Protein AF-A0A1F4B9M1-F1 (afdb_monomer_lite)

pLDDT: mean 75.31, std 16.73, range [44.19, 98.19]

Secondary structure (DSSP, 8-state):
---------HHHHHHHHHGGGT---TTS------HHHHHHHHHHHHHHHHHHHHHHHHHHHHHHHHHHHHHHHHHHHHHHHHHHHHHTTS-PPPGGGHHHHHHHHHHHHHHHHHTT-TTTTSTT--

Sequence (126 aa):
MADPQTPHDPFEAFRRLWGPLGVPVPGLAMPTLDPREVEKHIAELKAVEGWLAMNLNMLRIAIQGLEMQKATLQAMRAGAEAGKDAAAAVQQPNPMLWPWSAMQQAMQAAAATEAQDPNRNQEKKT

Structure (mmCIF, N/CA/C/O backbone):
data_AF-A0A1F4B9M1-F1
#
_entry.id   AF-A0A1F4B9M1-F1
#
loop_
_atom_site.group_PDB
_atom_site.id
_atom_site.type_symbol
_atom_site.label_atom_id
_atom_site.label_alt_id
_atom_site.label_comp_id
_atom_site.label_asym_id
_atom_site.label_entity_id
_atom_site.label_seq_id
_atom_site.pdbx_PDB_ins_code
_atom_site.Cartn_x
_atom_site.Cartn_y
_atom_site.Cartn_z
_atom_site.occupancy
_atom_site.B_iso_or_equiv
_atom_site.auth_seq_id
_atom_site.auth_comp_id
_atom_site.auth_asym_id
_atom_site.auth_atom_id
_atom_site.pdbx_PDB_model_num
ATOM 1 N N . MET A 1 1 ? -8.826 -42.867 -12.658 1.00 50.06 1 MET A N 1
ATOM 2 C CA . MET A 1 1 ? -7.903 -41.714 -12.618 1.00 50.06 1 MET A CA 1
ATOM 3 C C . MET A 1 1 ? -8.476 -40.626 -13.504 1.00 50.06 1 MET A C 1
ATOM 5 O O . MET A 1 1 ? -8.534 -40.858 -14.703 1.00 50.06 1 MET A O 1
ATOM 9 N N . ALA A 1 2 ? -8.930 -39.531 -12.880 1.00 47.34 2 ALA A N 1
ATOM 10 C CA . ALA A 1 2 ? -9.156 -38.170 -13.394 1.00 47.34 2 ALA A CA 1
ATOM 11 C C . ALA A 1 2 ? -10.449 -37.601 -12.783 1.00 47.34 2 ALA A C 1
ATOM 13 O O . ALA A 1 2 ? -11.535 -37.869 -13.289 1.00 47.34 2 ALA A O 1
ATOM 14 N N . ASP A 1 3 ? -10.318 -36.828 -11.704 1.00 51.97 3 ASP A N 1
ATOM 15 C CA . ASP A 1 3 ? -11.381 -35.917 -11.277 1.00 51.97 3 ASP A CA 1
ATOM 16 C C . ASP A 1 3 ? -11.236 -34.594 -12.051 1.00 51.97 3 ASP A C 1
ATOM 18 O O . ASP A 1 3 ? -10.123 -34.058 -12.148 1.00 51.97 3 ASP A O 1
ATOM 22 N N . PRO A 1 4 ? -12.322 -34.067 -12.641 1.00 52.62 4 PRO A N 1
ATOM 23 C CA . PRO A 1 4 ? -12.299 -32.818 -13.381 1.00 52.62 4 PRO A CA 1
ATOM 24 C C . PRO A 1 4 ? -12.153 -31.643 -12.411 1.00 52.62 4 PRO A C 1
ATOM 26 O O . PRO A 1 4 ? -12.981 -31.448 -11.529 1.00 52.62 4 PRO A O 1
ATOM 29 N N . GLN A 1 5 ? -11.077 -30.878 -12.604 1.00 56.19 5 GLN A N 1
ATOM 30 C CA . GLN A 1 5 ? -10.900 -29.460 -12.267 1.00 56.19 5 GLN A CA 1
ATOM 31 C C . GLN A 1 5 ? -12.096 -28.808 -11.540 1.00 56.19 5 GLN A C 1
ATOM 33 O O . GLN A 1 5 ? -12.930 -28.151 -12.162 1.00 56.19 5 GLN A O 1
ATOM 38 N N . THR A 1 6 ? -12.162 -28.946 -10.214 1.00 62.22 6 THR A N 1
ATOM 39 C CA . THR A 1 6 ? -12.978 -28.068 -9.369 1.00 62.22 6 THR A CA 1
ATOM 40 C C . THR A 1 6 ? -12.313 -26.689 -9.361 1.00 62.22 6 THR A C 1
ATOM 42 O O . THR A 1 6 ? -11.156 -26.601 -8.935 1.00 62.22 6 THR A O 1
ATOM 45 N N . PRO A 1 7 ? -12.977 -25.622 -9.841 1.00 56.47 7 PRO A N 1
ATOM 46 C CA . PRO A 1 7 ? -12.443 -24.266 -9.784 1.00 56.47 7 PRO A CA 1
ATOM 47 C C . PRO A 1 7 ? -12.031 -23.948 -8.348 1.00 56.47 7 PRO A C 1
ATOM 49 O O . PRO A 1 7 ? -12.796 -24.212 -7.425 1.00 56.47 7 PRO A O 1
ATOM 52 N N . HIS A 1 8 ? -10.813 -23.440 -8.160 1.00 61.97 8 HIS A N 1
ATOM 53 C CA . HIS A 1 8 ? -10.286 -23.024 -6.862 1.00 61.97 8 HIS A CA 1
ATOM 54 C C . HIS A 1 8 ? -11.282 -22.091 -6.164 1.00 61.97 8 HIS A C 1
ATOM 56 O O . HIS A 1 8 ? -11.333 -20.904 -6.479 1.00 61.97 8 HIS A O 1
ATOM 62 N N . ASP A 1 9 ? -12.067 -22.623 -5.225 1.00 74.06 9 ASP A N 1
ATOM 63 C CA . ASP A 1 9 ? -12.918 -21.809 -4.372 1.00 74.06 9 ASP A CA 1
ATOM 64 C C . ASP A 1 9 ? -11.994 -21.059 -3.396 1.00 74.06 9 ASP A C 1
ATOM 66 O O . ASP A 1 9 ? -11.347 -21.692 -2.546 1.00 74.06 9 ASP A O 1
ATOM 70 N N . PRO A 1 10 ? -11.853 -19.727 -3.526 1.00 72.00 10 PRO A N 1
ATOM 71 C CA . PRO A 1 10 ? -10.975 -18.935 -2.666 1.00 72.00 10 PRO A CA 1
ATOM 72 C C . PRO A 1 10 ? -11.335 -19.088 -1.182 1.00 72.00 10 PRO A C 1
ATOM 74 O O . PRO A 1 10 ? -10.476 -18.916 -0.314 1.00 72.00 10 PRO A O 1
ATOM 77 N N . PHE A 1 11 ? -12.578 -19.470 -0.886 1.00 77.56 11 PHE A N 1
ATOM 78 C CA . PHE A 1 11 ? -13.049 -19.710 0.465 1.00 77.56 11 PHE A CA 1
ATOM 79 C C . PHE A 1 11 ? -12.428 -20.965 1.101 1.00 77.56 11 PHE A C 1
ATOM 81 O O . PHE A 1 11 ? -12.074 -20.948 2.280 1.00 77.56 11 PHE A O 1
ATOM 88 N N . GLU A 1 12 ? -12.192 -22.031 0.333 1.00 80.31 12 GLU A N 1
ATOM 89 C CA . GLU A 1 12 ? -11.506 -23.236 0.828 1.00 80.31 12 GLU A CA 1
ATOM 90 C C . GLU A 1 12 ? -10.013 -22.992 1.062 1.00 80.31 12 GLU A C 1
ATOM 92 O O . GLU A 1 12 ? -9.444 -23.474 2.042 1.00 80.31 12 GLU A O 1
ATOM 97 N N . ALA A 1 13 ? -9.372 -22.184 0.212 1.00 82.75 13 ALA A N 1
ATOM 98 C CA . ALA A 1 13 ? -7.984 -21.776 0.422 1.00 82.75 13 ALA A CA 1
ATOM 99 C C . ALA A 1 13 ? -7.830 -20.979 1.728 1.00 82.75 13 ALA A C 1
ATOM 101 O O . ALA A 1 13 ? -6.906 -21.228 2.506 1.00 82.75 13 ALA A O 1
ATOM 102 N N . PHE A 1 14 ? -8.779 -20.079 2.000 1.00 81.88 14 PHE A N 1
ATOM 103 C CA . PHE A 1 14 ? -8.857 -19.342 3.257 1.00 81.88 14 PHE A CA 1
ATOM 104 C C . PHE A 1 14 ? -9.089 -20.282 4.448 1.00 81.88 14 PHE A C 1
ATOM 106 O O . PHE A 1 14 ? -8.323 -20.264 5.412 1.00 81.88 14 PHE A O 1
ATOM 113 N N . ARG A 1 15 ? -10.078 -21.177 4.357 1.00 78.31 15 ARG A N 1
ATOM 114 C CA . ARG A 1 15 ? -10.406 -22.146 5.413 1.00 78.31 15 ARG A CA 1
ATOM 115 C C . ARG A 1 15 ? -9.237 -23.075 5.742 1.00 78.31 15 ARG A C 1
ATOM 117 O O . ARG A 1 15 ? -9.014 -23.392 6.907 1.00 78.31 15 ARG A O 1
ATOM 124 N N . ARG A 1 16 ? -8.450 -23.468 4.740 1.00 80.44 16 ARG A N 1
ATOM 125 C CA . ARG A 1 16 ? -7.268 -24.321 4.910 1.00 80.44 16 ARG A CA 1
ATOM 126 C C . ARG A 1 16 ? -6.089 -23.597 5.562 1.00 80.44 16 ARG A C 1
ATOM 128 O O . ARG A 1 16 ? -5.342 -24.232 6.300 1.00 80.44 16 ARG A O 1
ATOM 135 N N . LEU A 1 17 ? -5.917 -22.298 5.303 1.00 82.31 17 LEU A N 1
ATOM 136 C CA . LEU A 1 17 ? -4.869 -21.489 5.938 1.00 82.31 17 LEU A CA 1
ATOM 137 C C . LEU A 1 17 ? -5.203 -21.148 7.397 1.00 82.31 17 LEU A C 1
ATOM 139 O O . LEU A 1 17 ? -4.319 -21.165 8.248 1.00 82.31 17 LEU A O 1
ATOM 143 N N . TRP A 1 18 ? -6.470 -20.838 7.679 1.00 73.62 18 TRP A N 1
ATOM 144 C CA . TRP A 1 18 ? -6.905 -20.314 8.978 1.00 73.62 18 TRP A CA 1
ATOM 145 C C . TRP A 1 18 ? -7.466 -21.377 9.928 1.00 73.62 18 TRP A C 1
ATOM 147 O O . TRP A 1 18 ? -7.431 -21.191 11.142 1.00 73.62 18 TRP A O 1
ATOM 157 N N . GLY A 1 19 ? -7.923 -22.517 9.404 1.00 71.06 19 GLY A N 1
ATOM 158 C CA . GLY A 1 19 ? -8.445 -23.636 10.194 1.00 71.06 19 GLY A CA 1
ATOM 159 C C . GLY A 1 19 ? -7.468 -24.195 11.242 1.00 71.06 19 GLY A C 1
ATOM 160 O O . GLY A 1 19 ? -7.884 -24.393 12.382 1.00 71.06 19 GLY A O 1
ATOM 161 N N . PRO A 1 20 ? -6.174 -24.410 10.930 1.00 76.81 20 PRO A N 1
ATOM 162 C CA . PRO A 1 20 ? -5.206 -24.929 11.903 1.00 76.81 20 PRO A CA 1
ATOM 163 C C . PRO A 1 20 ? -4.835 -23.943 13.020 1.00 76.81 20 PRO A C 1
ATOM 165 O O . PRO A 1 20 ? -4.332 -24.366 14.056 1.00 76.81 20 PRO A O 1
ATOM 168 N N . LEU A 1 21 ? -5.066 -22.639 12.821 1.00 71.00 21 LEU A N 1
ATOM 169 C CA . LEU A 1 21 ? -4.731 -21.594 13.795 1.00 71.00 21 LEU A CA 1
ATOM 170 C C . LEU A 1 21 ? -5.801 -21.428 14.887 1.00 71.00 21 LEU A C 1
ATOM 172 O O . LEU A 1 21 ? -5.623 -20.606 15.782 1.00 71.00 21 LEU A O 1
ATOM 176 N N . GLY A 1 22 ? -6.908 -22.182 14.827 1.00 60.84 22 GLY A N 1
ATOM 177 C CA . GLY A 1 22 ? -7.958 -22.149 15.851 1.00 60.84 22 GLY A CA 1
ATOM 178 C C . GLY A 1 22 ? -8.648 -20.790 15.998 1.00 60.84 22 GLY A C 1
ATOM 179 O O . GLY A 1 22 ? -9.289 -20.543 17.016 1.00 60.84 22 GLY A O 1
ATOM 180 N N . VAL A 1 23 ? -8.511 -19.901 15.007 1.00 70.75 23 VAL A N 1
ATOM 181 C CA . VAL A 1 23 ? -9.113 -18.566 15.039 1.00 70.75 23 VAL A CA 1
ATOM 182 C C . VAL A 1 23 ? -10.627 -18.737 14.906 1.00 70.75 23 VAL A C 1
ATOM 184 O O . VAL A 1 23 ? -11.086 -19.245 13.878 1.00 70.75 23 VAL A O 1
ATOM 187 N N . PRO A 1 24 ? -11.420 -18.376 15.930 1.00 59.44 24 PRO A N 1
ATOM 188 C CA . PRO A 1 24 ? -12.858 -18.563 15.885 1.00 59.44 24 PRO A CA 1
ATOM 189 C C . PRO A 1 24 ? -13.443 -17.726 14.749 1.00 59.44 24 PRO A C 1
ATOM 191 O O . PRO A 1 24 ? -13.171 -16.531 14.629 1.00 59.44 24 PRO A O 1
ATOM 194 N N . VAL A 1 25 ? -14.260 -18.369 13.913 1.00 61.62 25 VAL A N 1
ATOM 195 C CA . VAL A 1 25 ? -15.080 -17.686 12.911 1.00 61.62 25 VAL A CA 1
ATOM 196 C C . VAL A 1 25 ? -15.935 -16.651 13.655 1.00 61.62 25 VAL A C 1
ATOM 198 O O . VAL A 1 25 ? -16.664 -17.045 14.575 1.00 61.62 25 VAL A O 1
ATOM 201 N N . PRO A 1 26 ? -15.846 -15.349 13.315 1.00 56.47 26 PRO A N 1
ATOM 202 C CA . PRO A 1 26 ? -16.662 -14.317 13.945 1.00 56.47 26 PRO A CA 1
ATOM 203 C C . PRO A 1 26 ? -18.145 -14.712 13.869 1.00 56.47 26 PRO A C 1
ATOM 205 O O . PRO A 1 26 ? -18.703 -14.795 12.777 1.00 56.47 26 PRO A O 1
ATOM 208 N N . GLY A 1 27 ? -18.756 -15.031 15.019 1.00 58.66 27 GLY A N 1
ATOM 209 C CA . GLY A 1 27 ? -20.159 -15.464 15.111 1.00 58.66 27 GLY A CA 1
ATOM 210 C C . GLY A 1 27 ? -20.476 -16.661 16.025 1.00 58.66 27 GLY A C 1
ATOM 211 O O . GLY A 1 27 ? -21.657 -16.914 16.242 1.00 58.66 27 GLY A O 1
ATOM 212 N N . LEU A 1 28 ? -19.491 -17.391 16.578 1.00 65.94 28 LEU A N 1
ATOM 213 C CA . LEU A 1 28 ? -19.751 -18.617 17.377 1.00 65.94 28 LEU A CA 1
ATOM 214 C C . LEU A 1 28 ? -19.261 -18.623 18.836 1.00 65.94 28 LEU A C 1
ATOM 216 O O . LEU A 1 28 ? -19.482 -19.595 19.552 1.00 65.94 28 LEU A O 1
ATOM 220 N N . ALA A 1 29 ? -18.681 -17.533 19.321 1.00 54.50 29 ALA A N 1
ATOM 221 C CA . ALA A 1 29 ? -18.546 -17.276 20.749 1.00 54.50 29 ALA A CA 1
ATOM 222 C C . ALA A 1 29 ? -19.194 -15.920 20.979 1.00 54.50 29 ALA A C 1
ATOM 224 O O . ALA A 1 29 ? -18.714 -14.942 20.423 1.00 54.50 29 ALA A O 1
ATOM 225 N N . MET A 1 30 ? -20.307 -15.862 21.708 1.00 52.03 30 MET A N 1
ATOM 226 C CA . MET A 1 30 ? -20.780 -14.605 22.286 1.00 52.03 30 MET A CA 1
ATOM 227 C C . MET A 1 30 ? -19.851 -14.324 23.469 1.00 52.03 30 MET A C 1
ATOM 229 O O . MET A 1 30 ? -20.027 -14.962 24.512 1.00 52.03 30 MET A O 1
ATOM 233 N N . PRO A 1 31 ? -18.835 -13.450 23.341 1.00 57.66 31 PRO A N 1
ATOM 234 C CA . PRO A 1 31 ? -18.098 -13.002 24.505 1.00 57.66 31 PRO A CA 1
ATOM 235 C C . PRO A 1 31 ? -19.074 -12.120 25.279 1.00 57.66 31 PRO A C 1
ATOM 237 O O . PRO A 1 31 ? -19.939 -11.468 24.693 1.00 57.66 31 PRO A O 1
ATOM 240 N N . THR A 1 32 ? -18.987 -12.110 26.595 1.00 59.19 32 THR A N 1
ATOM 241 C CA . THR A 1 32 ? -19.734 -11.165 27.421 1.00 59.19 32 THR A CA 1
ATOM 242 C C . THR A 1 32 ? -19.458 -9.742 26.918 1.00 59.19 32 THR A C 1
ATOM 244 O O . THR A 1 32 ? -18.372 -9.219 27.134 1.00 59.19 32 THR A O 1
ATOM 247 N N . LEU A 1 33 ? -20.400 -9.157 26.167 1.00 62.62 33 LEU A N 1
ATOM 248 C CA . LEU A 1 33 ? -20.255 -7.858 25.506 1.00 62.62 33 LEU A CA 1
ATOM 249 C C . LEU A 1 33 ? -20.333 -6.739 26.554 1.00 62.62 33 LEU A C 1
ATOM 251 O O . LEU A 1 33 ? -21.345 -6.047 26.643 1.00 62.62 33 LEU A O 1
ATOM 255 N N . ASP A 1 34 ? -19.292 -6.567 27.372 1.00 75.62 34 ASP A N 1
ATOM 256 C CA . ASP A 1 34 ? -19.098 -5.309 28.092 1.00 75.62 34 ASP A CA 1
ATOM 257 C C . ASP A 1 34 ? -18.798 -4.228 27.038 1.00 75.62 34 ASP A C 1
ATOM 259 O O . ASP A 1 34 ? -17.798 -4.340 26.318 1.00 75.62 34 ASP A O 1
ATOM 263 N N . PRO A 1 35 ? -19.634 -3.179 26.908 1.00 83.50 35 PRO A N 1
ATOM 264 C CA . PRO A 1 35 ? -19.419 -2.116 25.930 1.00 83.50 35 PRO A CA 1
ATOM 265 C C . PRO A 1 35 ? -18.015 -1.500 25.990 1.00 83.50 35 PRO A C 1
ATOM 267 O O . PRO A 1 35 ? -17.471 -1.120 24.956 1.00 83.50 35 PRO A O 1
ATOM 270 N N . ARG A 1 36 ? -17.386 -1.451 27.172 1.00 83.38 36 ARG A N 1
ATOM 271 C CA . ARG A 1 36 ? -16.032 -0.895 27.333 1.00 83.38 36 ARG A CA 1
ATOM 272 C C . ARG A 1 36 ? -14.962 -1.790 26.718 1.00 83.38 36 ARG A C 1
ATOM 274 O O . ARG A 1 36 ? -13.987 -1.300 26.153 1.00 83.38 36 ARG A O 1
ATOM 281 N N . GLU A 1 37 ? -15.131 -3.103 26.828 1.00 85.00 37 GLU A N 1
ATOM 282 C CA . GLU A 1 37 ? -14.219 -4.072 26.222 1.00 85.00 37 GLU A CA 1
ATOM 283 C C . GLU A 1 37 ? -14.372 -4.083 24.698 1.00 85.00 37 GLU A C 1
ATOM 285 O O . GLU A 1 37 ? -13.379 -4.163 23.977 1.00 85.00 37 GLU A O 1
ATOM 290 N N . VAL A 1 38 ? -15.601 -3.913 24.201 1.00 87.69 38 VAL A N 1
ATOM 291 C CA . VAL A 1 38 ? -15.869 -3.730 22.769 1.00 87.69 38 VAL A CA 1
ATOM 292 C C . VAL A 1 38 ? -15.182 -2.467 22.243 1.00 87.69 38 VAL A C 1
ATOM 294 O O . VAL A 1 38 ? -14.506 -2.534 21.219 1.00 87.69 38 VAL A O 1
ATOM 297 N N . GLU A 1 39 ? -15.275 -1.334 22.944 1.00 90.69 39 GLU A N 1
ATOM 298 C CA . GLU A 1 39 ? -14.572 -0.101 22.556 1.00 90.69 39 GLU A CA 1
ATOM 299 C C . GLU A 1 39 ? -13.050 -0.274 22.531 1.00 90.69 39 GLU A C 1
ATOM 301 O O . GLU A 1 39 ? -12.387 0.181 21.594 1.00 90.69 39 GLU A O 1
ATOM 306 N N . LYS A 1 40 ? -12.492 -0.985 23.516 1.00 92.00 40 LYS A N 1
ATOM 307 C CA . LYS A 1 40 ? -11.063 -1.307 23.551 1.00 92.00 40 LYS A CA 1
ATOM 308 C C . LYS A 1 40 ? -10.656 -2.187 22.366 1.00 92.00 40 LYS A C 1
ATOM 310 O O . LYS A 1 40 ? -9.697 -1.850 21.674 1.00 92.00 40 LYS A O 1
ATOM 315 N N . HIS A 1 41 ? -11.400 -3.257 22.082 1.00 90.44 41 HIS A N 1
ATOM 316 C CA . HIS A 1 41 ? -11.142 -4.115 20.923 1.00 90.44 41 HIS A CA 1
ATOM 317 C C . HIS A 1 41 ? -11.251 -3.345 19.604 1.00 90.44 41 HIS A C 1
ATOM 319 O O . HIS A 1 41 ? -10.424 -3.534 18.717 1.00 90.44 41 HIS A O 1
ATOM 325 N N . ILE A 1 42 ? -12.223 -2.440 19.472 1.00 94.25 42 ILE A N 1
ATOM 326 C CA . ILE A 1 42 ? -12.334 -1.567 18.298 1.00 94.25 42 ILE A CA 1
ATOM 327 C C . ILE A 1 42 ? -11.082 -0.693 18.154 1.00 94.25 42 ILE A C 1
ATOM 329 O O . ILE A 1 42 ? -10.556 -0.565 17.048 1.00 94.25 42 ILE A O 1
ATOM 333 N N . ALA A 1 43 ? -10.586 -0.098 19.242 1.00 95.62 43 ALA A N 1
ATOM 334 C CA . ALA A 1 43 ? -9.385 0.735 19.208 1.00 95.62 43 ALA A CA 1
ATOM 335 C C . ALA A 1 43 ? -8.132 -0.065 18.814 1.00 95.62 43 ALA A C 1
ATOM 337 O O . ALA A 1 43 ? -7.354 0.382 17.970 1.00 95.62 43 ALA A O 1
ATOM 338 N N . GLU A 1 44 ? -7.962 -1.263 19.374 1.00 94.94 44 GLU A N 1
ATOM 339 C CA . GLU A 1 44 ? -6.857 -2.165 19.036 1.00 94.94 44 GLU A CA 1
ATOM 340 C C . GLU A 1 44 ? -6.922 -2.603 17.568 1.00 94.94 44 GLU A C 1
ATOM 342 O O . GLU A 1 44 ? -5.932 -2.492 16.841 1.00 94.94 44 GLU A O 1
ATOM 347 N N . LEU A 1 45 ? -8.101 -3.008 17.089 1.00 98.00 45 LEU A N 1
ATOM 348 C CA . LEU A 1 45 ? -8.306 -3.391 15.692 1.00 98.00 45 LEU A CA 1
ATOM 349 C C . LEU A 1 45 ? -8.067 -2.230 14.723 1.00 98.00 45 LEU A C 1
ATOM 351 O O . LEU A 1 45 ? -7.480 -2.444 13.665 1.00 98.00 45 LEU A O 1
ATOM 355 N N . LYS A 1 46 ? -8.428 -0.996 15.090 1.00 97.44 46 LYS A N 1
ATOM 356 C CA . LYS A 1 46 ? -8.108 0.201 14.295 1.00 97.44 46 LYS A CA 1
ATOM 357 C C . LYS A 1 46 ? -6.613 0.495 14.225 1.00 97.44 46 LYS A C 1
ATOM 359 O O . LYS A 1 46 ? -6.121 0.939 13.189 1.00 97.44 46 LYS A O 1
ATOM 364 N N . ALA A 1 47 ? -5.875 0.257 15.306 1.00 97.44 47 ALA A N 1
ATOM 365 C CA . ALA A 1 47 ? -4.423 0.397 15.286 1.00 97.44 47 ALA A CA 1
ATOM 366 C C . ALA A 1 47 ? -3.784 -0.642 14.348 1.00 97.44 47 ALA A C 1
ATOM 368 O O . ALA A 1 47 ? -2.917 -0.299 13.540 1.00 97.44 47 ALA A O 1
ATOM 369 N N . VAL A 1 48 ? -4.262 -1.892 14.400 1.00 98.06 48 VAL A N 1
ATOM 370 C CA . VAL A 1 48 ? -3.840 -2.961 13.480 1.00 98.06 48 VAL A CA 1
ATOM 371 C C . VAL A 1 48 ? -4.184 -2.604 12.033 1.00 98.06 48 VAL A C 1
ATOM 373 O O . VAL A 1 48 ? -3.331 -2.727 11.155 1.00 98.06 48 VAL A O 1
ATOM 376 N N . GLU A 1 49 ? -5.394 -2.104 11.783 1.00 97.25 49 GLU A N 1
ATOM 377 C CA . GLU A 1 49 ? -5.825 -1.620 10.470 1.00 97.25 49 GLU A CA 1
ATOM 378 C C . GLU A 1 49 ? -4.880 -0.533 9.936 1.00 97.25 49 GLU A C 1
ATOM 380 O O . GLU A 1 49 ? -4.410 -0.632 8.801 1.00 97.25 49 GLU A O 1
ATOM 385 N N . GLY A 1 50 ? -4.524 0.457 10.761 1.00 97.31 50 GLY A N 1
ATOM 386 C CA . GLY A 1 50 ? -3.579 1.511 10.387 1.00 97.31 50 GLY A CA 1
ATOM 387 C C . GLY A 1 50 ? -2.195 0.973 10.004 1.00 97.31 50 GLY A C 1
ATOM 388 O O . GLY A 1 50 ? -1.622 1.385 8.992 1.00 97.31 50 GLY A O 1
ATOM 389 N N . TRP A 1 51 ? -1.667 0.007 10.760 1.00 97.44 51 TRP A N 1
ATOM 390 C CA . TRP A 1 51 ? -0.380 -0.623 10.450 1.00 97.44 51 TRP A CA 1
ATOM 391 C C . TRP A 1 51 ? -0.431 -1.466 9.167 1.00 97.44 51 TRP A C 1
ATOM 393 O O . TRP A 1 51 ? 0.496 -1.433 8.351 1.00 97.44 51 TRP A O 1
ATOM 403 N N . LEU A 1 52 ? -1.526 -2.194 8.940 1.00 98.19 52 LEU A N 1
ATOM 404 C CA . LEU A 1 52 ? -1.727 -2.961 7.709 1.00 98.19 52 LEU A CA 1
ATOM 405 C C . LEU A 1 52 ? -1.877 -2.047 6.489 1.00 98.19 52 LEU A C 1
ATOM 407 O O . LEU A 1 52 ? -1.292 -2.330 5.442 1.00 98.19 52 LEU A O 1
ATOM 411 N N . ALA A 1 53 ? -2.583 -0.923 6.623 1.00 98.00 53 ALA A N 1
ATOM 412 C CA . ALA A 1 53 ? -2.691 0.082 5.570 1.00 98.00 53 ALA A CA 1
ATOM 413 C C . ALA A 1 53 ? -1.317 0.6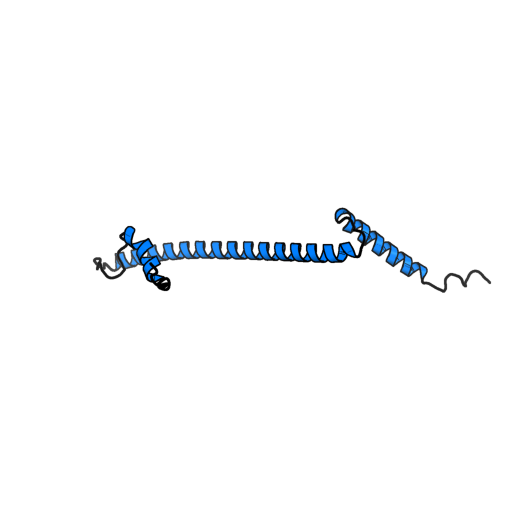67 5.204 1.00 98.00 53 ALA A C 1
ATOM 415 O O . ALA A 1 53 ? -1.001 0.823 4.022 1.00 98.00 53 ALA A O 1
ATOM 416 N N . MET A 1 54 ? -0.465 0.919 6.201 1.00 95.38 54 MET A N 1
ATOM 417 C CA . MET A 1 54 ? 0.911 1.364 5.980 1.00 95.38 54 MET A CA 1
ATOM 418 C C . MET A 1 54 ? 1.749 0.307 5.238 1.00 95.38 54 MET A C 1
ATOM 420 O O . MET A 1 54 ? 2.431 0.649 4.269 1.00 95.38 54 MET A O 1
ATOM 424 N N . ASN A 1 55 ? 1.656 -0.973 5.622 1.00 97.06 55 ASN A N 1
ATOM 425 C CA . ASN A 1 55 ? 2.331 -2.067 4.908 1.00 97.06 55 ASN A CA 1
ATOM 426 C C . ASN A 1 55 ? 1.873 -2.169 3.452 1.00 97.06 55 ASN A C 1
ATOM 428 O O . ASN A 1 55 ? 2.692 -2.284 2.539 1.00 97.06 55 ASN A O 1
ATOM 432 N N . LEU A 1 56 ? 0.563 -2.081 3.225 1.00 98.00 56 LEU A N 1
ATOM 433 C CA . LEU A 1 56 ? -0.008 -2.119 1.887 1.00 98.00 56 LEU A CA 1
ATOM 434 C C . LEU A 1 56 ? 0.492 -0.950 1.030 1.00 98.00 56 LEU A C 1
ATOM 436 O O . LEU A 1 56 ? 0.825 -1.145 -0.138 1.00 98.00 56 LEU A O 1
ATOM 440 N N . ASN A 1 57 ? 0.575 0.253 1.599 1.00 96.88 57 ASN A N 1
ATOM 441 C CA . ASN A 1 57 ? 1.097 1.414 0.890 1.00 96.88 57 ASN A CA 1
ATOM 442 C C . ASN A 1 57 ? 2.567 1.225 0.484 1.00 96.88 57 ASN A C 1
ATOM 444 O O . ASN A 1 57 ? 2.923 1.478 -0.665 1.00 96.88 57 ASN A O 1
ATOM 448 N N . MET A 1 58 ? 3.409 0.713 1.386 1.00 93.69 58 MET A N 1
ATOM 449 C CA . MET A 1 58 ? 4.818 0.446 1.081 1.00 93.69 58 MET A CA 1
ATOM 450 C C . MET A 1 58 ? 4.977 -0.605 -0.027 1.00 93.69 58 MET A C 1
ATOM 452 O O . MET A 1 58 ? 5.774 -0.425 -0.946 1.00 93.69 58 MET A O 1
ATOM 456 N N . LEU A 1 59 ? 4.178 -1.674 0.014 1.00 98.12 59 LEU A N 1
ATOM 457 C CA . LEU A 1 59 ? 4.164 -2.696 -1.036 1.00 98.12 59 LEU A CA 1
ATOM 458 C C . LEU A 1 59 ? 3.755 -2.118 -2.395 1.00 98.12 59 LEU A C 1
ATOM 460 O O . LEU A 1 59 ? 4.391 -2.422 -3.402 1.00 98.12 59 LEU A O 1
ATOM 464 N N . ARG A 1 60 ? 2.741 -1.245 -2.434 1.00 97.75 60 ARG A N 1
ATOM 465 C CA . ARG A 1 60 ? 2.330 -0.555 -3.668 1.00 97.75 60 ARG A CA 1
ATOM 466 C C . ARG A 1 60 ? 3.459 0.299 -4.247 1.00 97.75 60 ARG A C 1
ATOM 468 O O . ARG A 1 60 ? 3.701 0.228 -5.448 1.00 97.75 60 ARG A O 1
ATOM 475 N N . ILE A 1 61 ? 4.182 1.041 -3.406 1.00 96.31 61 ILE A N 1
ATOM 476 C CA . ILE A 1 61 ? 5.340 1.844 -3.832 1.00 96.31 61 ILE A CA 1
ATOM 477 C C . ILE A 1 61 ? 6.457 0.944 -4.379 1.00 96.31 61 ILE A C 1
ATOM 479 O O . ILE A 1 61 ? 7.022 1.234 -5.433 1.00 96.31 61 ILE A O 1
ATOM 483 N N . ALA A 1 62 ? 6.757 -0.170 -3.705 1.00 95.19 62 ALA A N 1
ATOM 484 C CA . ALA A 1 62 ? 7.772 -1.117 -4.164 1.00 95.19 62 ALA A CA 1
ATOM 485 C C . ALA A 1 62 ? 7.422 -1.713 -5.539 1.00 95.19 62 ALA A C 1
ATOM 487 O O . ALA A 1 62 ? 8.285 -1.793 -6.414 1.00 95.19 62 ALA A O 1
ATOM 488 N N . ILE A 1 63 ? 6.152 -2.072 -5.754 1.00 97.50 63 ILE A N 1
ATOM 489 C CA . ILE A 1 63 ? 5.658 -2.570 -7.044 1.00 97.50 63 ILE A CA 1
ATOM 490 C C . ILE A 1 63 ? 5.840 -1.511 -8.133 1.00 97.50 63 ILE A C 1
ATOM 492 O O . ILE A 1 63 ? 6.455 -1.804 -9.154 1.00 97.50 63 ILE A O 1
ATOM 496 N N . GLN A 1 64 ? 5.395 -0.275 -7.897 1.00 96.81 64 GLN A N 1
ATOM 497 C CA . GLN A 1 64 ? 5.554 0.820 -8.861 1.00 96.81 64 GLN A CA 1
ATOM 498 C C . GLN A 1 64 ? 7.030 1.087 -9.195 1.00 96.81 64 GLN A C 1
ATOM 500 O O . GLN A 1 64 ? 7.380 1.307 -10.356 1.00 96.81 64 GLN A O 1
ATOM 505 N N . GLY A 1 65 ? 7.918 1.003 -8.199 1.00 96.12 65 GLY A N 1
ATOM 506 C CA . GLY A 1 65 ? 9.361 1.102 -8.406 1.00 96.12 65 GLY A CA 1
ATOM 507 C C . GLY A 1 65 ? 9.899 0.006 -9.332 1.00 96.12 65 GLY A C 1
ATOM 508 O O . GLY A 1 65 ? 10.658 0.296 -10.258 1.00 96.12 65 GLY A O 1
ATOM 509 N N . LEU A 1 66 ? 9.473 -1.244 -9.134 1.00 98.06 66 LEU A N 1
ATOM 510 C CA . LEU A 1 66 ? 9.862 -2.374 -9.984 1.00 98.06 66 LEU A CA 1
ATOM 511 C C . LEU A 1 66 ? 9.264 -2.283 -11.394 1.00 98.06 66 LEU A C 1
ATOM 513 O O . LEU A 1 66 ? 9.940 -2.610 -12.369 1.00 98.06 66 LEU A O 1
ATOM 517 N N . GLU A 1 67 ? 8.026 -1.814 -11.530 1.00 97.06 67 GLU A N 1
ATOM 518 C CA . GLU A 1 67 ? 7.386 -1.587 -12.828 1.00 97.06 67 GLU A CA 1
ATOM 519 C C . GLU A 1 67 ? 8.125 -0.517 -13.636 1.00 97.06 67 GLU A C 1
ATOM 521 O O . GLU A 1 67 ? 8.390 -0.714 -14.825 1.00 97.06 67 GLU A O 1
ATOM 526 N N . MET A 1 68 ? 8.558 0.565 -12.987 1.00 95.38 68 MET A N 1
ATOM 527 C CA . MET A 1 68 ? 9.371 1.595 -13.629 1.00 95.38 68 MET A CA 1
ATOM 528 C C . MET A 1 68 ? 10.763 1.073 -14.018 1.00 95.38 68 MET A C 1
ATOM 530 O O . MET A 1 68 ? 11.239 1.350 -15.120 1.00 95.38 68 MET A O 1
ATOM 534 N N . GLN A 1 69 ? 11.402 0.255 -13.174 1.00 94.19 69 GLN A N 1
ATOM 535 C CA . GLN A 1 69 ? 12.666 -0.411 -13.525 1.00 94.19 69 GLN A CA 1
ATOM 536 C C . GLN A 1 69 ? 12.500 -1.362 -14.719 1.00 94.19 69 GLN A C 1
ATOM 538 O O . GLN A 1 69 ? 13.333 -1.375 -15.627 1.00 94.19 69 GLN A O 1
ATOM 543 N N . LYS A 1 70 ? 11.401 -2.123 -14.763 1.00 95.25 70 LYS A N 1
ATOM 544 C CA . LYS A 1 70 ? 11.066 -3.002 -15.888 1.00 95.25 70 LYS A CA 1
ATOM 545 C C . LYS A 1 70 ? 10.875 -2.205 -17.178 1.00 95.25 70 LYS A C 1
ATOM 547 O O . LYS A 1 70 ? 11.431 -2.600 -18.201 1.00 95.25 70 LYS A O 1
ATOM 552 N N . ALA A 1 71 ? 10.133 -1.099 -17.133 1.00 93.31 71 ALA A N 1
ATOM 553 C CA . ALA A 1 71 ? 9.922 -0.231 -18.290 1.00 93.31 71 ALA A CA 1
ATOM 554 C C . ALA A 1 71 ? 11.251 0.334 -18.820 1.00 93.31 71 ALA A C 1
ATOM 556 O O . ALA A 1 71 ? 11.514 0.267 -20.020 1.00 93.31 71 ALA A O 1
ATOM 557 N N . THR A 1 72 ? 12.141 0.784 -17.930 1.00 91.12 72 THR A N 1
ATOM 558 C CA . THR A 1 72 ? 13.485 1.257 -18.300 1.00 91.12 72 THR A CA 1
ATOM 559 C C . THR A 1 72 ? 14.325 0.154 -18.948 1.00 91.12 72 THR A C 1
ATOM 561 O O . THR A 1 72 ? 14.942 0.379 -19.987 1.00 91.12 72 THR A O 1
ATOM 564 N N . LEU A 1 73 ? 14.320 -1.065 -18.397 1.00 93.56 73 LEU A N 1
ATOM 565 C CA . LEU A 1 73 ? 15.033 -2.201 -18.994 1.00 93.56 73 LEU A CA 1
ATOM 566 C C . LEU A 1 73 ? 14.464 -2.596 -20.362 1.00 93.56 73 LEU A C 1
ATOM 568 O O . LEU A 1 73 ? 15.221 -2.966 -21.259 1.00 93.56 73 LEU A O 1
ATOM 572 N N . GLN A 1 74 ? 13.144 -2.523 -20.542 1.00 92.12 74 GLN A N 1
ATOM 573 C CA . GLN A 1 74 ? 12.505 -2.767 -21.835 1.00 92.12 74 GLN A CA 1
ATOM 574 C C . GLN A 1 74 ? 12.881 -1.695 -22.861 1.00 92.12 74 GLN A C 1
ATOM 576 O O . GLN A 1 74 ? 13.236 -2.048 -23.983 1.00 92.12 74 GLN A O 1
ATOM 581 N N . ALA A 1 75 ? 12.893 -0.418 -22.472 1.00 88.38 75 ALA A N 1
ATOM 582 C CA . ALA A 1 75 ? 13.347 0.674 -23.329 1.00 88.38 75 ALA A CA 1
ATOM 583 C C . ALA A 1 75 ? 14.827 0.516 -23.717 1.00 88.38 75 ALA A C 1
ATOM 585 O O . ALA A 1 75 ? 15.174 0.663 -24.887 1.00 88.38 75 ALA A O 1
ATOM 586 N N . MET A 1 76 ? 15.691 0.132 -22.770 1.00 86.25 76 MET A N 1
ATOM 587 C CA . MET A 1 76 ? 17.110 -0.116 -23.040 1.00 86.25 76 MET A CA 1
ATOM 588 C C . MET A 1 76 ? 17.314 -1.287 -24.007 1.00 86.25 76 MET A C 1
ATOM 590 O O . MET A 1 76 ? 18.148 -1.202 -24.903 1.00 86.25 76 MET A O 1
ATOM 594 N N . ARG A 1 77 ? 16.533 -2.367 -23.872 1.00 85.50 77 ARG A N 1
ATOM 595 C CA . ARG A 1 77 ? 16.558 -3.489 -24.824 1.00 85.50 77 ARG A CA 1
ATOM 596 C C . ARG A 1 77 ? 16.061 -3.075 -26.204 1.00 85.50 77 ARG A C 1
ATOM 598 O O . ARG A 1 77 ? 16.726 -3.382 -27.181 1.00 85.50 77 ARG A O 1
ATOM 605 N N . ALA A 1 78 ? 14.948 -2.349 -26.289 1.00 83.56 78 ALA A N 1
ATOM 606 C CA . ALA A 1 78 ? 14.427 -1.855 -27.561 1.00 83.56 78 ALA A CA 1
ATOM 607 C C . ALA A 1 78 ? 15.430 -0.923 -28.265 1.00 83.56 78 ALA A C 1
ATOM 609 O O . ALA A 1 78 ? 15.652 -1.057 -29.463 1.00 83.56 78 ALA A O 1
ATOM 610 N N . GLY A 1 79 ? 16.097 -0.038 -27.516 1.00 77.56 79 GLY A N 1
ATOM 611 C CA . GLY A 1 79 ? 17.169 0.810 -28.036 1.00 77.56 79 GLY A CA 1
ATOM 612 C C . GLY A 1 79 ? 18.419 0.027 -28.445 1.00 77.56 79 GLY A C 1
ATOM 613 O O . GLY A 1 79 ? 19.045 0.367 -29.443 1.00 77.56 79 GLY A O 1
ATOM 614 N N . ALA A 1 80 ? 18.771 -1.042 -27.726 1.00 73.81 80 ALA A N 1
ATOM 615 C CA . ALA A 1 80 ? 19.878 -1.920 -28.099 1.00 73.81 80 ALA A CA 1
ATOM 616 C C . ALA A 1 80 ? 19.583 -2.717 -29.380 1.00 73.81 80 ALA A C 1
ATOM 618 O O . ALA A 1 80 ? 20.474 -2.856 -30.211 1.00 73.81 80 ALA A O 1
ATOM 619 N N . GLU A 1 81 ? 18.356 -3.209 -29.569 1.00 72.69 81 GLU A N 1
ATOM 620 C CA . GLU A 1 81 ? 17.945 -3.879 -30.812 1.00 72.69 81 GLU A CA 1
ATOM 621 C C . GLU A 1 81 ? 17.862 -2.888 -31.984 1.00 72.69 81 GLU A C 1
ATOM 623 O O . GLU A 1 81 ? 18.468 -3.130 -33.023 1.00 72.69 81 GLU A O 1
ATOM 628 N N . ALA A 1 82 ? 17.265 -1.706 -31.792 1.00 69.00 82 ALA A N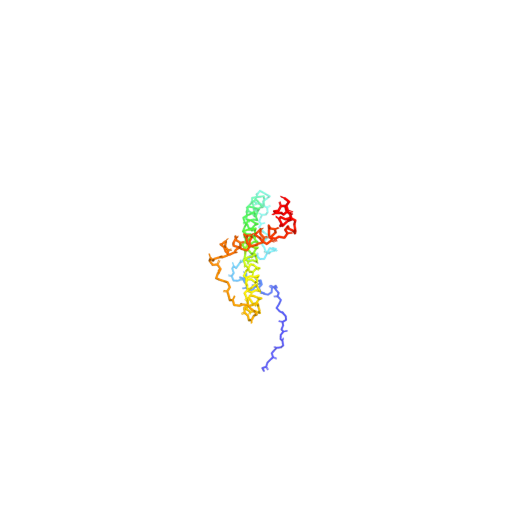 1
ATOM 629 C CA . ALA A 1 82 ? 17.289 -0.638 -32.798 1.00 69.00 82 ALA A CA 1
ATOM 630 C C . ALA A 1 82 ? 18.725 -0.184 -33.130 1.00 69.00 82 ALA A C 1
ATOM 632 O O . ALA A 1 82 ? 19.043 0.140 -34.272 1.00 69.00 82 ALA A O 1
ATOM 633 N N . GLY A 1 83 ? 19.617 -0.202 -32.136 1.00 59.56 83 GLY A N 1
ATOM 634 C CA . GLY A 1 83 ? 21.044 0.048 -32.297 1.00 59.56 83 GLY A CA 1
ATOM 635 C C . GLY A 1 83 ? 21.777 -1.061 -33.053 1.00 59.56 83 GLY A C 1
ATOM 636 O O . GLY A 1 83 ? 22.751 -0.755 -33.728 1.00 59.56 83 GLY A O 1
ATOM 637 N N . LYS A 1 84 ? 21.323 -2.321 -33.002 1.00 58.84 84 LYS A N 1
ATOM 638 C CA . LYS A 1 84 ? 21.858 -3.424 -33.822 1.00 58.84 84 LYS A CA 1
ATOM 639 C C . LYS A 1 84 ? 21.401 -3.316 -35.276 1.00 58.84 84 LYS A C 1
ATOM 641 O O . LYS A 1 84 ? 22.232 -3.479 -36.166 1.00 58.84 84 LYS A O 1
ATOM 646 N N . ASP A 1 85 ? 20.139 -2.959 -35.508 1.00 55.97 85 ASP A N 1
ATOM 647 C CA . ASP A 1 85 ? 19.609 -2.705 -36.855 1.00 55.97 85 ASP A CA 1
ATOM 648 C C . ASP A 1 85 ? 20.272 -1.471 -37.497 1.00 55.97 85 ASP A C 1
ATOM 650 O O . ASP A 1 85 ? 20.593 -1.473 -38.685 1.00 55.97 85 ASP A O 1
ATOM 654 N N . ALA A 1 86 ? 20.581 -0.443 -36.697 1.00 52.31 86 ALA A N 1
ATOM 655 C CA . ALA A 1 86 ? 21.360 0.716 -37.133 1.00 52.31 86 ALA A CA 1
ATOM 656 C C . ALA A 1 86 ? 22.874 0.430 -37.251 1.00 52.31 86 ALA A C 1
ATOM 658 O O . ALA A 1 86 ? 23.528 0.979 -38.136 1.00 52.31 86 ALA A O 1
ATOM 659 N N . ALA A 1 87 ? 23.448 -0.449 -36.418 1.00 47.75 87 ALA A N 1
ATOM 660 C CA . ALA A 1 87 ? 24.864 -0.842 -36.480 1.00 47.75 87 ALA A CA 1
ATOM 661 C C . ALA A 1 87 ? 25.187 -1.767 -37.665 1.00 47.75 87 ALA A C 1
ATOM 663 O O . ALA A 1 87 ? 26.340 -1.824 -38.089 1.00 47.75 87 ALA A O 1
ATOM 664 N N . ALA A 1 88 ? 24.191 -2.450 -38.238 1.00 49.72 88 ALA A N 1
ATOM 665 C CA . ALA A 1 88 ? 24.330 -3.113 -39.534 1.00 49.72 88 ALA A CA 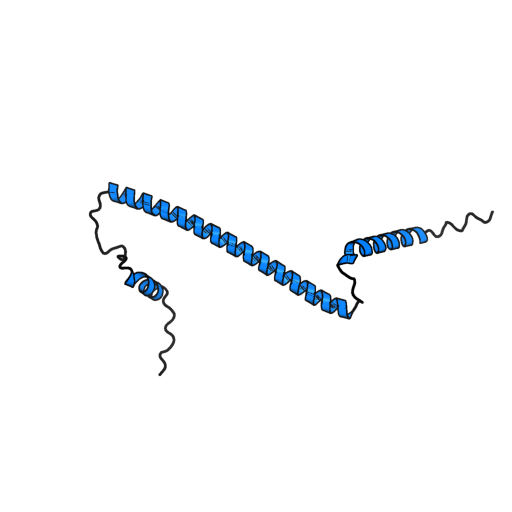1
ATOM 666 C C . ALA A 1 88 ? 24.407 -2.109 -40.706 1.00 49.72 88 ALA A C 1
ATOM 668 O O . ALA A 1 88 ? 24.909 -2.457 -41.773 1.00 49.72 88 ALA A O 1
ATOM 669 N N . ALA A 1 89 ? 23.949 -0.866 -40.507 1.00 50.34 89 ALA A N 1
ATOM 670 C CA . ALA A 1 89 ? 23.947 0.185 -41.525 1.00 50.34 89 ALA A CA 1
ATOM 671 C C . ALA A 1 89 ? 25.057 1.239 -41.345 1.00 50.34 89 ALA A C 1
ATOM 673 O O . ALA A 1 89 ? 25.401 1.920 -42.310 1.00 50.34 89 ALA A O 1
ATOM 674 N N . VAL A 1 90 ? 25.636 1.394 -40.150 1.00 51.91 90 VAL A N 1
ATOM 675 C CA . VAL A 1 90 ? 26.645 2.429 -39.879 1.00 51.91 90 VAL A CA 1
ATOM 676 C C . VAL A 1 90 ? 27.722 1.899 -38.933 1.00 51.91 90 VAL A C 1
ATOM 678 O O . VAL A 1 90 ? 27.450 1.506 -37.800 1.00 51.91 90 VAL A O 1
ATOM 681 N N . GLN A 1 91 ? 28.968 1.923 -39.414 1.00 52.44 91 GLN A N 1
ATOM 682 C CA . GLN A 1 91 ? 30.197 1.716 -38.648 1.00 52.44 91 GLN A CA 1
ATOM 683 C C . GLN A 1 91 ? 30.103 2.410 -37.270 1.00 52.44 91 GLN A C 1
ATOM 685 O O . GLN A 1 91 ? 29.866 3.614 -37.187 1.00 52.44 91 GLN A O 1
ATOM 690 N N . GLN A 1 92 ? 30.252 1.635 -36.194 1.00 52.44 92 GLN A N 1
ATOM 691 C CA . GLN A 1 92 ? 29.935 2.024 -34.814 1.00 52.44 92 GLN A CA 1
ATOM 692 C C . GLN A 1 92 ? 30.582 3.347 -34.343 1.00 52.44 92 GLN A C 1
ATOM 694 O O . GLN A 1 92 ? 31.813 3.443 -34.322 1.00 52.44 92 GLN A O 1
ATOM 699 N N . PRO A 1 93 ? 29.806 4.322 -33.828 1.00 57.16 93 PRO A N 1
ATOM 700 C CA . PRO A 1 93 ? 30.345 5.368 -32.971 1.00 57.16 93 PRO A CA 1
ATOM 701 C C . PRO A 1 93 ? 30.546 4.817 -31.551 1.00 57.16 93 PRO A C 1
ATOM 703 O O . PRO A 1 93 ? 29.641 4.249 -30.941 1.00 57.16 93 PRO A O 1
ATOM 706 N N . ASN A 1 94 ? 31.754 4.980 -31.013 1.00 70.00 94 ASN A N 1
ATOM 707 C CA . ASN A 1 94 ? 32.080 4.618 -29.636 1.00 70.00 94 ASN A CA 1
ATOM 708 C C . ASN A 1 94 ? 31.285 5.520 -28.657 1.00 70.00 94 ASN A C 1
ATOM 710 O O . ASN A 1 94 ? 31.467 6.741 -28.691 1.00 70.00 94 ASN A O 1
ATOM 714 N N . PRO A 1 95 ? 30.440 4.969 -27.762 1.00 65.25 95 PRO A N 1
ATOM 715 C CA . PRO A 1 95 ? 29.558 5.752 -26.889 1.00 65.25 95 PRO A CA 1
ATOM 716 C C . PRO A 1 95 ? 30.307 6.633 -25.878 1.00 65.25 95 PRO A C 1
ATOM 718 O O . PRO A 1 95 ? 29.755 7.623 -25.406 1.00 65.25 95 PRO A O 1
ATOM 721 N N . MET A 1 96 ? 31.580 6.341 -25.583 1.00 74.69 96 MET A N 1
ATOM 722 C CA . MET A 1 96 ? 32.415 7.197 -24.728 1.00 74.69 96 MET A CA 1
ATOM 723 C C . MET A 1 96 ? 32.850 8.500 -25.428 1.00 74.69 96 MET A C 1
ATOM 725 O O . MET A 1 96 ? 33.239 9.464 -24.776 1.00 74.69 96 MET A O 1
ATOM 729 N N . LEU A 1 97 ? 32.762 8.536 -26.760 1.00 75.00 97 LEU A N 1
ATOM 730 C CA . LEU A 1 97 ? 33.117 9.670 -27.615 1.00 75.00 97 LEU A CA 1
ATOM 731 C C . LEU A 1 97 ? 31.886 10.462 -28.090 1.00 75.00 97 LEU A C 1
ATOM 733 O O . LEU A 1 97 ? 32.044 11.411 -28.858 1.00 75.00 97 LEU A O 1
ATOM 737 N N . TRP A 1 98 ? 30.674 10.131 -27.622 1.00 80.69 98 TRP A N 1
ATOM 738 C CA . TRP A 1 98 ? 29.436 10.875 -27.918 1.00 80.69 98 TRP A CA 1
ATOM 739 C C . TRP A 1 98 ? 29.582 12.393 -27.695 1.00 80.69 98 TRP A C 1
ATOM 741 O O . TRP A 1 98 ? 29.275 13.149 -28.618 1.00 80.69 98 TRP A O 1
ATOM 751 N N . PRO A 1 99 ? 30.108 12.879 -26.545 1.00 84.38 99 PRO A N 1
ATOM 752 C CA . PRO A 1 99 ? 30.158 14.321 -26.302 1.00 84.38 99 PRO A CA 1
ATOM 753 C C . PRO A 1 99 ? 31.107 15.042 -27.267 1.00 84.38 99 PRO A C 1
ATOM 755 O O . PRO A 1 99 ? 30.847 16.165 -27.688 1.00 84.38 99 PRO A O 1
ATOM 758 N N . TRP A 1 100 ? 32.203 14.378 -27.638 1.00 80.38 100 TRP A N 1
ATOM 759 C CA . TRP A 1 100 ? 33.234 14.938 -28.507 1.00 80.38 100 TRP A CA 1
ATOM 760 C C . TRP A 1 100 ? 32.846 14.886 -29.990 1.00 80.38 100 TRP A C 1
ATOM 762 O O . TRP A 1 100 ? 33.030 15.857 -30.718 1.00 80.38 100 TRP A O 1
ATOM 772 N N . SER A 1 101 ? 32.252 13.779 -30.442 1.00 83.62 101 SER A N 1
ATOM 773 C CA . SER A 1 101 ? 31.773 13.623 -31.823 1.00 83.62 101 SER A CA 1
ATOM 774 C C . SER A 1 101 ? 30.614 14.570 -32.146 1.00 83.62 101 SER A C 1
ATOM 776 O O . SER A 1 101 ? 30.612 15.176 -33.216 1.00 83.62 101 SER A O 1
ATOM 778 N N . ALA A 1 102 ? 29.696 14.799 -31.200 1.00 85.69 102 ALA A N 1
ATOM 779 C CA . ALA A 1 102 ? 28.639 15.801 -31.346 1.00 85.69 102 ALA A CA 1
ATOM 780 C C . ALA A 1 102 ? 29.209 17.223 -31.504 1.00 85.69 102 ALA A C 1
ATOM 782 O O . ALA A 1 102 ? 28.768 17.984 -32.366 1.00 8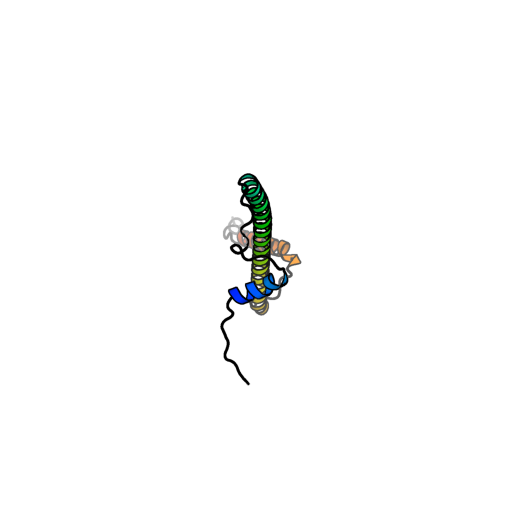5.69 102 ALA A O 1
ATOM 783 N N . MET A 1 103 ? 30.238 17.569 -30.721 1.00 86.88 103 MET A N 1
ATOM 784 C CA . MET A 1 103 ? 30.936 18.853 -30.836 1.00 86.88 103 MET A CA 1
ATOM 785 C C . MET A 1 103 ? 31.645 18.998 -32.188 1.00 86.88 103 MET A C 1
ATOM 787 O O . MET A 1 103 ? 31.565 20.048 -32.822 1.00 86.88 103 MET A O 1
ATOM 791 N N . GLN A 1 104 ? 32.293 17.936 -32.665 1.00 82.00 104 GLN A N 1
ATOM 792 C CA . GLN A 1 104 ? 32.951 17.925 -33.969 1.00 82.00 104 GLN A CA 1
ATOM 793 C C . GLN A 1 104 ? 31.951 18.100 -35.121 1.00 82.00 104 GLN A C 1
ATOM 795 O O . GLN A 1 104 ? 32.232 18.823 -36.076 1.00 82.00 104 GLN A O 1
ATOM 800 N N . GLN A 1 105 ? 30.770 17.489 -35.020 1.00 80.12 105 GLN A N 1
ATOM 801 C CA . GLN A 1 105 ? 29.715 17.612 -36.025 1.00 80.12 105 GLN A CA 1
ATOM 802 C C . GLN A 1 105 ? 29.085 19.013 -36.022 1.00 80.12 105 GLN A C 1
ATOM 804 O O . GLN A 1 105 ? 28.839 19.574 -37.089 1.00 80.12 105 GLN A O 1
ATOM 809 N N . ALA A 1 106 ? 28.928 19.631 -34.846 1.00 83.50 106 ALA A N 1
ATOM 810 C CA . ALA A 1 106 ? 28.522 21.032 -34.727 1.00 83.50 106 ALA A CA 1
ATOM 811 C C . ALA A 1 106 ? 29.572 21.994 -35.313 1.00 83.50 106 ALA A C 1
ATOM 813 O O . ALA A 1 106 ? 29.219 22.944 -36.008 1.00 83.50 106 ALA A O 1
ATOM 814 N N . MET A 1 107 ? 30.865 21.724 -35.101 1.00 82.50 107 MET A N 1
ATOM 815 C CA . MET A 1 107 ? 31.957 22.528 -35.661 1.00 82.50 107 MET A CA 1
ATOM 816 C C . MET A 1 107 ? 32.041 22.409 -37.189 1.00 82.50 107 MET A C 1
ATOM 818 O O . MET A 1 107 ? 32.262 23.406 -37.871 1.00 82.50 107 MET A O 1
ATOM 822 N N . GLN A 1 108 ? 31.819 21.216 -37.746 1.00 75.25 108 GLN A N 1
ATOM 823 C CA . GLN A 1 108 ? 31.758 21.014 -39.197 1.00 75.25 108 GLN A CA 1
ATOM 824 C C . GLN A 1 108 ? 30.519 21.668 -39.820 1.00 75.25 108 GLN A C 1
ATOM 826 O O . GLN A 1 108 ? 30.624 22.250 -40.896 1.00 75.25 108 GLN A O 1
ATOM 831 N N . ALA A 1 109 ? 29.369 21.642 -39.137 1.00 74.75 109 ALA A N 1
ATOM 832 C CA . ALA A 1 109 ? 28.173 22.359 -39.576 1.00 74.75 109 ALA A CA 1
ATOM 833 C C . ALA A 1 109 ? 28.382 23.885 -39.554 1.00 74.75 109 ALA A C 1
ATOM 835 O O . ALA A 1 109 ? 28.008 24.571 -40.506 1.00 74.75 109 ALA A O 1
ATOM 836 N N . ALA A 1 110 ? 29.053 24.415 -38.526 1.00 73.81 110 ALA A N 1
ATOM 837 C CA . ALA A 1 110 ? 29.419 25.829 -38.459 1.00 73.81 110 ALA A CA 1
ATOM 838 C C . ALA A 1 110 ? 30.395 26.218 -39.586 1.00 73.81 110 ALA A C 1
ATOM 840 O O . ALA A 1 110 ? 30.160 27.197 -40.290 1.00 73.81 110 ALA A O 1
ATOM 841 N N . ALA A 1 111 ? 31.422 25.401 -39.843 1.00 69.94 111 ALA A N 1
ATOM 842 C CA . ALA A 1 111 ? 32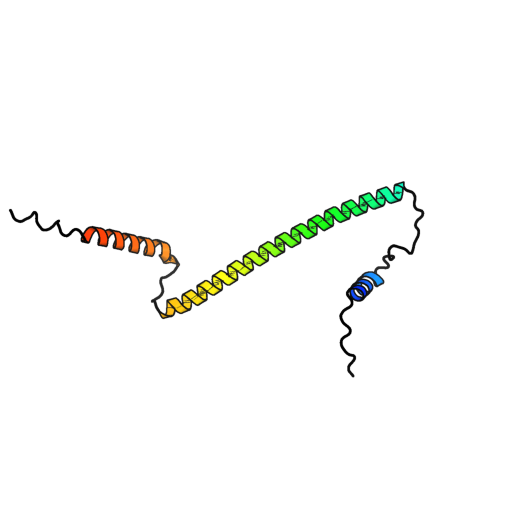.386 25.631 -40.922 1.00 69.94 111 ALA A CA 1
ATOM 843 C C . ALA A 1 111 ? 31.761 25.531 -42.328 1.00 69.94 111 ALA A C 1
ATOM 845 O O . ALA A 1 111 ? 32.132 26.283 -43.228 1.00 69.94 111 ALA A O 1
ATOM 846 N N . ALA A 1 112 ? 30.784 24.641 -42.523 1.00 63.25 112 ALA A N 1
ATOM 847 C CA . ALA A 1 112 ? 30.035 24.535 -43.775 1.00 63.25 112 ALA A CA 1
ATOM 848 C C . ALA A 1 112 ? 29.127 25.754 -44.018 1.00 63.25 112 ALA A C 1
ATOM 850 O O . ALA A 1 112 ? 28.935 26.151 -45.165 1.00 63.25 112 ALA A O 1
ATOM 851 N N . THR A 1 113 ? 28.625 26.378 -42.947 1.00 61.31 113 THR A N 1
ATOM 852 C CA . THR A 1 113 ? 27.825 27.612 -43.025 1.00 61.31 113 THR A CA 1
ATOM 853 C C . THR A 1 113 ? 28.697 28.822 -43.396 1.00 61.31 113 THR A C 1
ATOM 855 O O . THR A 1 113 ? 28.252 29.706 -44.120 1.00 61.31 113 THR A O 1
ATOM 858 N N . GLU A 1 114 ? 29.967 28.838 -42.978 1.00 56.34 114 GLU A N 1
ATOM 859 C CA . GLU A 1 114 ? 30.924 29.917 -43.279 1.00 56.34 114 GLU A CA 1
ATOM 860 C C . GLU A 1 114 ? 31.564 29.799 -44.680 1.00 56.34 114 GLU A C 1
ATOM 862 O O . GLU A 1 114 ? 32.021 30.788 -45.251 1.00 56.34 114 GLU A O 1
ATOM 867 N N . ALA A 1 115 ? 31.555 28.601 -45.274 1.00 58.03 115 ALA A N 1
ATOM 868 C CA . ALA A 1 115 ? 32.047 28.348 -46.633 1.00 58.03 115 ALA A CA 1
ATOM 869 C C . ALA A 1 115 ? 31.020 28.666 -47.743 1.00 58.03 115 ALA A C 1
ATOM 871 O O . ALA A 1 115 ? 31.354 28.592 -48.926 1.00 58.03 115 ALA A O 1
ATOM 872 N N . GLN A 1 116 ? 29.782 29.015 -47.378 1.00 54.44 116 GLN A N 1
ATOM 873 C CA . GLN A 1 116 ? 28.663 29.243 -48.299 1.00 54.44 116 GLN A CA 1
ATOM 874 C C . GLN A 1 116 ? 28.314 30.732 -48.492 1.00 54.44 116 GLN A C 1
ATOM 876 O O . GLN A 1 116 ? 27.175 31.052 -48.822 1.00 54.44 116 GLN A O 1
ATOM 881 N N . ASP A 1 117 ? 29.278 31.648 -48.331 1.00 53.41 117 ASP A N 1
ATOM 882 C CA . ASP A 1 117 ? 29.143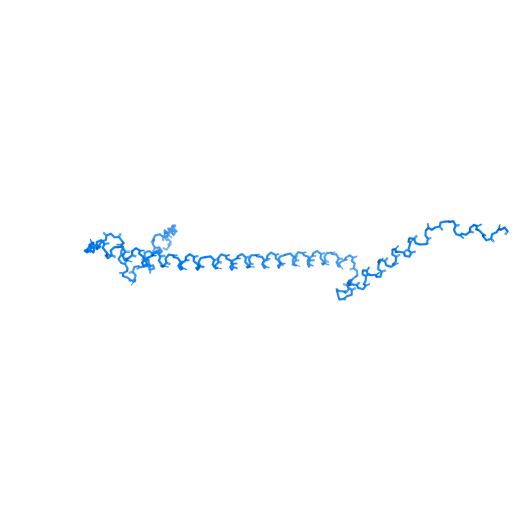 33.033 -48.806 1.00 53.41 117 ASP A CA 1
ATOM 883 C C . ASP A 1 117 ? 29.731 33.160 -50.231 1.00 53.41 117 ASP A C 1
ATOM 885 O O . ASP A 1 117 ? 30.957 33.220 -50.399 1.00 53.41 117 ASP A O 1
ATOM 889 N N . PRO A 1 118 ? 28.896 33.189 -51.288 1.00 54.06 118 PRO A N 1
ATOM 890 C CA . PRO A 1 118 ? 29.359 33.295 -52.670 1.00 54.06 118 PRO A CA 1
ATOM 891 C C . PRO A 1 118 ? 29.955 34.672 -53.022 1.00 54.06 118 PRO A C 1
ATOM 893 O O . PRO A 1 118 ? 30.388 34.858 -54.162 1.00 54.06 118 PRO A O 1
ATOM 896 N N . ASN A 1 119 ? 30.001 35.641 -52.095 1.00 58.78 119 ASN A N 1
ATOM 897 C CA . ASN A 1 119 ? 30.370 37.025 -52.398 1.00 58.78 119 ASN A CA 1
ATOM 898 C C . ASN A 1 119 ? 31.748 37.478 -51.871 1.00 58.78 119 ASN A C 1
ATOM 900 O O . ASN A 1 119 ? 32.173 38.593 -52.152 1.00 58.78 119 ASN A O 1
ATOM 904 N N . ARG A 1 120 ? 32.522 36.629 -51.180 1.00 58.28 120 ARG A N 1
ATOM 905 C CA . ARG A 1 120 ? 33.863 37.019 -50.680 1.00 58.28 120 ARG A CA 1
ATOM 906 C C . ARG A 1 120 ? 34.957 37.078 -51.766 1.00 58.28 120 ARG A C 1
ATOM 908 O O . ARG A 1 120 ? 36.006 37.683 -51.556 1.00 58.28 120 ARG A O 1
ATOM 915 N N . ASN A 1 121 ? 34.727 36.488 -52.942 1.00 53.84 121 ASN A N 1
ATOM 916 C CA . ASN A 1 121 ? 35.724 36.426 -54.024 1.00 53.84 121 ASN A CA 1
ATOM 917 C C . ASN A 1 121 ? 35.603 37.534 -55.090 1.00 53.84 121 ASN A C 1
ATOM 919 O O . ASN A 1 121 ? 36.403 37.539 -56.025 1.00 53.84 121 ASN A O 1
ATOM 923 N N . GLN A 1 122 ? 34.659 38.478 -54.970 1.00 55.34 122 GLN A N 1
ATOM 924 C CA . GLN A 1 122 ? 34.458 39.527 -55.987 1.00 55.34 122 GLN A CA 1
ATOM 925 C C . GLN A 1 122 ? 35.179 40.858 -55.692 1.00 55.34 122 GLN A C 1
ATOM 927 O O . GLN A 1 122 ? 35.381 41.643 -56.612 1.00 55.34 122 GLN A O 1
ATOM 932 N N . GLU A 1 123 ? 35.673 41.098 -54.473 1.00 54.31 123 GLU A N 1
ATOM 933 C CA . GLU A 1 123 ? 36.302 42.386 -54.105 1.00 54.31 123 GLU A CA 1
ATOM 934 C C . GLU A 1 123 ? 37.811 42.493 -54.403 1.00 54.31 123 GLU A C 1
ATOM 936 O O . GLU A 1 123 ? 38.410 43.541 -54.189 1.00 54.31 123 GLU A O 1
ATOM 941 N N . LYS A 1 124 ? 38.469 41.445 -54.921 1.00 55.97 124 LYS A N 1
ATOM 942 C CA . LYS A 1 124 ? 39.926 41.477 -55.195 1.00 55.97 124 LYS A CA 1
ATOM 943 C C . LYS A 1 124 ? 40.308 41.856 -56.630 1.00 55.97 124 LYS A C 1
ATOM 945 O O . LYS A 1 124 ? 41.456 41.643 -57.021 1.00 55.97 124 LYS A O 1
ATOM 950 N N . LYS A 1 125 ? 39.379 42.383 -57.434 1.00 52.41 125 LYS A N 1
ATOM 951 C CA . LYS A 1 125 ? 39.651 42.727 -58.839 1.00 52.41 125 LYS A CA 1
ATOM 952 C C . LYS A 1 125 ? 39.066 44.082 -59.253 1.00 52.41 125 LYS A C 1
ATOM 954 O O . LYS A 1 125 ? 38.275 44.149 -60.188 1.00 52.41 125 LYS A O 1
ATOM 959 N N . THR A 1 126 ? 39.504 45.143 -58.584 1.00 44.19 126 THR A N 1
ATOM 960 C CA . THR A 1 126 ? 39.459 46.534 -59.070 1.00 44.19 126 THR A CA 1
ATOM 961 C C . THR A 1 126 ? 40.712 47.258 -58.628 1.00 44.19 126 THR A C 1
ATOM 963 O O . THR A 1 126 ? 41.099 47.045 -57.457 1.00 44.19 126 THR A O 1
#

Radius of gyration: 36.0 Å; chains: 1; bounding box: 61×88×87 Å

Foldseek 3Di:
DDDPDDDPPVVVVVCVVCVVVPDDDPPPDPDPCPVVVVVVVVVVVVVVVVVVVVVVVVVVVVVVVVVVVVVVVVVVVVVVVVVVVVCVVDPDDDPVCVVVVVVVVVVVVVVVVVVPDPPPPPPPPD